Protein AF-X1PIJ5-F1 (afdb_monomer_lite)

InterPro domains:
  IPR001737 Ribosomal RNA adenine methyltransferase KsgA/Erm [PF00398] (12-56)
  IPR001737 Ribosomal RNA adenine methyltransferase KsgA/Erm [PS51689] (13-56)
  IPR001737 Ribosomal RNA adenine methyltransferase KsgA/Erm [PTHR11727] (6-55)
  IPR029063 S-adenosyl-L-methionine-dependent methyltransferase superfamily [G3DSA:3.40.50.150] (2-56)
  IPR029063 S-adenosyl-L-methionine-dependent methyltransferase superfamily [SSF53335] (7-55)

pLDDT: mean 95.1, std 1.65, range [86.94, 97.19]

Radius of gyration: 12.81 Å; chains: 1; bounding box: 32×22×31 Å

Secondary structure (DSSP, 8-state):
--THHHHHTT----GGGT------HHHHHHHHHHTT--TT-----S--TTTTTTT-

Structure (mmCIF, N/CA/C/O backbone):
data_AF-X1PIJ5-F1
#
_entry.id   AF-X1PIJ5-F1
#
loop_
_atom_site.group_PDB
_atom_site.id
_atom_site.type_symbol
_atom_site.label_atom_id
_atom_site.label_alt_id
_atom_site.label_comp_id
_atom_site.label_asym_id
_atom_site.label_entity_id
_atom_site.label_seq_id
_atom_site.pdbx_PDB_ins_code
_atom_site.Cartn_x
_atom_site.Cartn_y
_atom_site.Cartn_z
_atom_site.occupancy
_atom_site.B_iso_or_equiv
_atom_site.auth_seq_id
_atom_site.auth_comp_id
_atom_site.auth_asym_id
_atom_site.auth_atom_id
_atom_site.pdbx_PDB_model_num
ATOM 1 N N . MET A 1 1 ? 2.208 8.684 -3.131 1.00 86.94 1 MET A N 1
ATOM 2 C CA . MET A 1 1 ? 2.881 8.327 -4.402 1.00 86.94 1 MET A CA 1
ATOM 3 C C . MET A 1 1 ? 4.356 8.034 -4.144 1.00 86.94 1 MET A C 1
ATOM 5 O O . MET A 1 1 ? 5.037 8.938 -3.682 1.00 86.94 1 MET A O 1
ATOM 9 N N . ARG A 1 2 ? 4.829 6.803 -4.396 1.00 92.06 2 ARG A N 1
ATOM 10 C CA . ARG A 1 2 ? 6.197 6.321 -4.069 1.00 92.06 2 ARG A CA 1
ATOM 11 C C . ARG A 1 2 ? 7.036 5.921 -5.302 1.00 92.06 2 ARG A C 1
ATOM 13 O O . ARG A 1 2 ? 7.849 5.004 -5.241 1.00 92.06 2 ARG A O 1
ATOM 20 N N . LEU A 1 3 ? 6.805 6.551 -6.459 1.00 92.19 3 LEU A N 1
ATOM 21 C CA . LEU A 1 3 ? 7.464 6.176 -7.730 1.00 92.19 3 LEU A CA 1
ATOM 22 C C . LEU A 1 3 ? 8.976 6.432 -7.740 1.00 92.19 3 LEU A C 1
ATOM 24 O O . LEU A 1 3 ? 9.697 5.838 -8.540 1.00 92.19 3 LEU A O 1
ATOM 28 N N . ASP A 1 4 ? 9.463 7.292 -6.850 1.00 94.38 4 ASP A N 1
ATOM 29 C CA . ASP A 1 4 ? 10.883 7.543 -6.610 1.00 94.38 4 ASP A CA 1
ATOM 30 C C . ASP A 1 4 ? 11.653 6.259 -6.259 1.00 94.38 4 ASP A C 1
ATOM 32 O O . ASP A 1 4 ? 12.807 6.104 -6.667 1.00 94.38 4 ASP A O 1
ATOM 36 N N . LEU A 1 5 ? 10.996 5.293 -5.606 1.00 94.38 5 LEU A N 1
ATOM 37 C CA . LEU A 1 5 ? 11.599 4.008 -5.252 1.00 94.38 5 LEU A CA 1
ATOM 38 C C . LEU A 1 5 ? 12.025 3.195 -6.477 1.00 94.38 5 LEU A C 1
ATOM 40 O O . LEU A 1 5 ? 13.050 2.519 -6.429 1.00 94.38 5 LEU A O 1
ATOM 44 N N . LEU A 1 6 ? 11.291 3.294 -7.590 1.00 94.25 6 LEU A N 1
ATOM 45 C CA . LEU A 1 6 ? 11.655 2.613 -8.836 1.00 94.25 6 LEU A CA 1
ATOM 46 C C . LEU A 1 6 ? 13.024 3.088 -9.329 1.00 94.25 6 LEU A C 1
ATOM 48 O O . LEU A 1 6 ? 13.878 2.280 -9.685 1.00 94.25 6 LEU A O 1
ATOM 52 N N . LYS A 1 7 ? 13.260 4.406 -9.287 1.00 93.88 7 LYS A N 1
ATOM 53 C CA . LYS A 1 7 ? 14.547 4.997 -9.673 1.00 93.88 7 LYS A CA 1
ATOM 54 C C . LYS A 1 7 ? 15.638 4.641 -8.667 1.00 93.88 7 LYS A C 1
ATOM 56 O O . LYS A 1 7 ? 16.705 4.192 -9.078 1.00 93.88 7 LYS A O 1
ATOM 61 N N . LYS A 1 8 ? 15.354 4.794 -7.367 1.00 96.00 8 LYS A N 1
ATOM 62 C CA . LYS A 1 8 ? 16.307 4.527 -6.278 1.00 96.00 8 LYS A CA 1
ATOM 63 C C . LYS A 1 8 ? 16.866 3.107 -6.337 1.00 96.00 8 LYS A C 1
ATOM 65 O O . LYS A 1 8 ? 18.072 2.925 -6.220 1.00 96.00 8 LYS A O 1
ATOM 70 N N . TYR A 1 9 ? 16.002 2.119 -6.554 1.00 95.19 9 TYR A N 1
ATOM 71 C CA . TYR A 1 9 ? 16.393 0.709 -6.596 1.00 95.19 9 TYR A CA 1
ATOM 72 C C . TYR A 1 9 ? 16.668 0.192 -8.013 1.00 95.19 9 TYR A C 1
ATOM 74 O O . TYR A 1 9 ? 16.834 -1.010 -8.194 1.00 95.19 9 TYR A O 1
ATOM 82 N N . LYS A 1 10 ? 16.707 1.078 -9.024 1.00 95.00 10 LYS A N 1
ATOM 83 C CA . LYS A 1 10 ? 16.847 0.721 -10.450 1.00 95.00 10 LYS A CA 1
ATOM 84 C C . LYS A 1 10 ? 15.886 -0.403 -10.870 1.00 95.00 10 LYS A C 1
ATOM 86 O O . LYS A 1 10 ? 16.205 -1.235 -11.717 1.00 95.00 10 LYS A O 1
ATOM 91 N N . PHE A 1 11 ? 14.699 -0.415 -10.273 1.00 93.81 11 PHE A N 1
ATOM 92 C CA . PHE A 1 11 ? 13.688 -1.438 -10.473 1.00 93.81 11 PHE A CA 1
ATOM 93 C C . PHE A 1 11 ? 12.738 -1.029 -11.596 1.00 93.81 11 PHE A C 1
ATOM 95 O O . PHE A 1 11 ? 12.304 0.123 -11.682 1.00 93.81 11 PHE A O 1
ATOM 102 N N . ARG A 1 12 ? 12.383 -1.988 -12.453 1.00 94.19 12 ARG A N 1
ATOM 103 C CA . ARG A 1 12 ? 11.392 -1.804 -13.517 1.00 94.19 12 ARG A CA 1
ATOM 104 C C . ARG A 1 12 ? 10.201 -2.732 -13.267 1.00 94.19 12 ARG A C 1
ATOM 106 O O . ARG A 1 12 ? 10.435 -3.895 -12.946 1.00 94.19 12 ARG A O 1
ATOM 113 N N . PRO A 1 13 ? 8.952 -2.255 -13.437 1.00 94.50 13 PRO A N 1
ATOM 114 C CA . PRO A 1 13 ? 7.774 -3.101 -13.279 1.00 94.50 13 PRO A CA 1
ATOM 115 C C . PRO A 1 13 ? 7.849 -4.334 -14.187 1.00 94.50 13 PRO A C 1
ATOM 117 O O . PRO A 1 13 ? 8.107 -4.217 -15.389 1.00 94.50 13 PRO A O 1
ATOM 120 N N . ASN A 1 14 ? 7.607 -5.516 -13.623 1.00 95.31 14 ASN A N 1
ATOM 121 C CA . ASN A 1 14 ? 7.591 -6.762 -14.376 1.00 95.31 14 ASN A CA 1
ATOM 122 C C . ASN A 1 14 ? 6.189 -7.039 -14.940 1.00 95.31 14 ASN A C 1
ATOM 124 O O . ASN A 1 14 ? 5.279 -7.442 -14.211 1.00 95.31 14 ASN A O 1
ATOM 128 N N . LYS A 1 15 ? 6.032 -6.891 -16.263 1.00 95.00 15 LYS A N 1
ATOM 129 C CA . LYS A 1 15 ? 4.762 -7.154 -16.961 1.00 95.00 15 LYS A CA 1
ATOM 130 C C . LYS A 1 15 ? 4.280 -8.600 -16.831 1.00 95.00 15 LYS A C 1
ATOM 132 O O . LYS A 1 15 ? 3.076 -8.811 -16.754 1.00 95.00 15 LYS A O 1
ATOM 137 N N . ARG A 1 16 ? 5.185 -9.586 -16.761 1.00 97.12 16 ARG A N 1
ATOM 138 C CA . ARG A 1 16 ? 4.806 -11.004 -16.591 1.00 97.12 16 ARG A CA 1
ATOM 139 C C . ARG A 1 16 ? 4.160 -11.272 -15.233 1.00 97.12 16 ARG A C 1
ATOM 141 O O . ARG A 1 16 ? 3.396 -12.215 -15.106 1.00 97.12 16 ARG A O 1
ATOM 148 N N . MET A 1 17 ? 4.450 -10.429 -14.243 1.00 94.12 17 MET A N 1
ATOM 149 C CA . MET A 1 17 ? 3.846 -10.480 -12.910 1.00 94.12 17 MET A CA 1
ATOM 150 C C . MET A 1 17 ? 2.665 -9.508 -12.758 1.00 94.12 17 MET A C 1
ATOM 152 O O . MET A 1 17 ? 2.199 -9.292 -11.645 1.00 9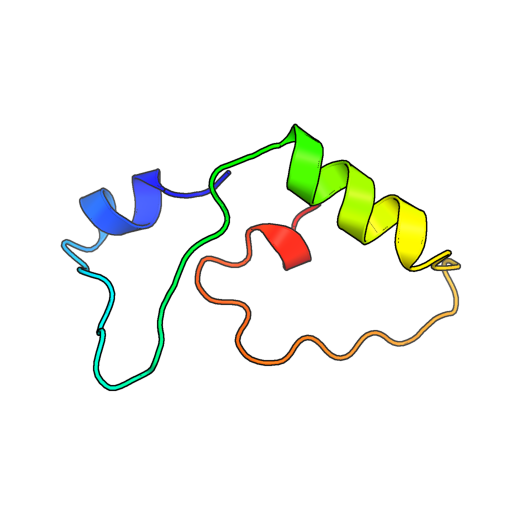4.12 17 MET A O 1
ATOM 156 N N . GLY A 1 18 ? 2.215 -8.860 -13.841 1.00 95.50 18 GLY A N 1
ATOM 157 C CA . GLY A 1 18 ? 1.089 -7.922 -13.805 1.00 95.50 18 GLY A CA 1
ATOM 158 C C . GLY A 1 18 ? 1.340 -6.635 -13.007 1.00 95.50 18 GLY A C 1
ATOM 159 O O . GLY A 1 18 ? 0.385 -5.955 -12.636 1.00 95.50 18 GLY A O 1
ATOM 160 N N . GLN A 1 19 ? 2.598 -6.275 -12.732 1.00 96.69 19 GLN A N 1
ATOM 161 C CA . GLN A 1 19 ? 2.915 -5.116 -11.895 1.00 96.69 19 GLN A CA 1
ATOM 162 C C . GLN A 1 19 ? 2.549 -3.795 -12.585 1.00 96.69 19 GLN A C 1
ATOM 164 O O . GLN A 1 19 ? 3.255 -3.327 -13.479 1.00 96.69 19 GLN A O 1
ATOM 169 N N . ASN A 1 20 ? 1.474 -3.170 -12.108 1.00 94.75 20 ASN A N 1
ATOM 170 C CA . ASN A 1 20 ? 1.048 -1.821 -12.463 1.00 94.75 20 ASN A CA 1
ATOM 171 C C . ASN A 1 20 ? 0.954 -1.000 -11.177 1.00 94.75 20 ASN A C 1
ATOM 173 O O . ASN A 1 20 ? 0.282 -1.401 -10.231 1.00 94.75 20 ASN A O 1
ATOM 177 N N . PHE A 1 21 ? 1.643 0.137 -11.121 1.00 95.38 21 PHE A N 1
ATOM 178 C CA . PHE A 1 21 ? 1.691 0.949 -9.908 1.00 95.38 21 PHE A CA 1
ATOM 179 C C . PHE A 1 21 ? 0.719 2.119 -10.000 1.00 95.38 21 PHE A C 1
ATOM 181 O O . PHE A 1 21 ? 0.689 2.834 -10.999 1.00 95.38 21 PHE A O 1
ATOM 188 N N . LEU A 1 22 ? -0.055 2.332 -8.937 1.00 94.44 22 LEU A N 1
ATOM 189 C CA . LEU A 1 22 ? -0.987 3.447 -8.846 1.00 94.44 22 LEU A CA 1
ATOM 190 C C . LEU A 1 22 ? -0.232 4.781 -8.893 1.00 94.44 22 LEU A C 1
ATOM 192 O O . LEU A 1 22 ? 0.626 5.021 -8.045 1.00 94.44 22 LEU A O 1
ATOM 196 N N . VAL A 1 23 ? -0.566 5.637 -9.871 1.00 94.25 23 VAL A N 1
ATOM 197 C CA . VAL A 1 23 ? 0.093 6.941 -10.102 1.00 94.25 23 VAL A CA 1
ATOM 198 C C . VAL A 1 23 ? -0.735 8.178 -9.752 1.00 94.25 23 VAL A C 1
ATOM 200 O O . VAL A 1 23 ? -0.206 9.288 -9.702 1.00 94.25 23 VAL A O 1
ATOM 203 N N . SER A 1 24 ? -2.028 8.000 -9.477 1.00 95.69 24 SER A N 1
ATOM 204 C CA . SER A 1 24 ? -2.965 9.102 -9.254 1.00 95.69 24 SER A CA 1
ATOM 205 C C . SER A 1 24 ? -3.410 9.183 -7.799 1.00 95.69 24 SER A C 1
ATOM 207 O O . SER A 1 24 ? -4.060 8.272 -7.287 1.00 95.69 24 SER A O 1
ATOM 209 N N . LYS A 1 25 ? -3.140 10.326 -7.154 1.00 94.94 25 LYS A N 1
ATOM 210 C CA . LYS A 1 25 ? -3.649 10.631 -5.805 1.00 94.94 25 LYS A CA 1
ATOM 211 C C . LYS A 1 25 ? -5.179 10.711 -5.759 1.00 94.94 25 LYS A C 1
ATOM 213 O O . LYS A 1 25 ? -5.774 10.378 -4.744 1.00 94.94 25 LYS A O 1
ATOM 218 N N . ILE A 1 26 ? -5.819 11.152 -6.845 1.00 97.19 26 ILE A N 1
ATOM 219 C CA . ILE A 1 26 ? -7.284 11.261 -6.907 1.00 97.19 26 ILE A CA 1
ATOM 220 C C . ILE A 1 26 ? -7.909 9.865 -6.876 1.00 97.19 26 ILE A C 1
ATOM 222 O O . ILE A 1 26 ? -8.864 9.636 -6.140 1.00 97.19 26 ILE A O 1
ATOM 226 N N . VAL A 1 27 ? -7.355 8.926 -7.648 1.00 96.75 27 VAL A N 1
ATOM 227 C CA . VAL A 1 27 ? -7.824 7.534 -7.655 1.00 96.75 27 VAL A CA 1
ATOM 228 C C . VAL A 1 27 ? -7.541 6.868 -6.309 1.00 96.75 27 VAL A C 1
ATOM 230 O O . VAL A 1 27 ? -8.433 6.228 -5.769 1.00 96.75 27 VAL A O 1
ATOM 233 N N . LEU A 1 28 ? -6.358 7.093 -5.727 1.00 95.94 28 LEU A N 1
ATOM 234 C CA . LEU A 1 28 ? -5.999 6.592 -4.397 1.00 95.94 28 LEU A CA 1
ATOM 235 C C . LEU A 1 28 ? -7.033 6.984 -3.331 1.00 95.94 28 LEU A C 1
ATOM 237 O O . LEU A 1 28 ? -7.598 6.117 -2.674 1.00 95.94 28 LEU A O 1
ATOM 241 N N . LYS A 1 29 ? -7.369 8.276 -3.240 1.00 95.56 29 LYS A N 1
ATOM 242 C CA . LYS A 1 29 ? -8.389 8.763 -2.299 1.00 95.56 29 LYS A CA 1
ATOM 243 C C . LYS A 1 29 ? -9.775 8.180 -2.561 1.00 95.56 29 LYS A C 1
ATOM 245 O O . LYS A 1 29 ? -10.521 7.941 -1.619 1.00 95.56 29 LYS A O 1
ATOM 250 N N . LYS A 1 30 ? -10.138 7.961 -3.829 1.00 97.06 30 LYS A N 1
ATOM 251 C CA . LYS A 1 30 ? -11.411 7.318 -4.185 1.00 97.06 30 LYS A CA 1
ATOM 252 C C . LYS A 1 30 ? -11.462 5.864 -3.720 1.00 97.06 30 LYS A C 1
ATOM 254 O O . LYS A 1 30 ? -12.505 5.459 -3.228 1.00 97.06 30 LYS A O 1
ATOM 259 N N . ILE A 1 31 ? -10.359 5.121 -3.840 1.00 96.25 31 ILE A N 1
ATOM 260 C CA . ILE A 1 31 ? -10.258 3.740 -3.348 1.00 96.25 31 ILE A CA 1
ATOM 261 C C . ILE A 1 31 ? -10.460 3.717 -1.831 1.00 96.25 31 ILE A C 1
ATOM 263 O O . ILE A 1 31 ? -11.395 3.076 -1.372 1.00 96.25 31 ILE A O 1
ATOM 267 N N . VAL A 1 32 ? -9.669 4.487 -1.073 1.00 94.94 32 VAL A N 1
ATOM 268 C CA . VAL A 1 32 ? -9.760 4.531 0.402 1.00 94.94 32 VAL A CA 1
ATOM 269 C C . VAL A 1 32 ? -11.144 4.983 0.878 1.00 94.94 32 VAL A C 1
ATOM 271 O O . VAL A 1 32 ? -11.699 4.441 1.828 1.00 94.94 32 VAL A O 1
ATOM 274 N N . LYS A 1 33 ? -11.757 5.958 0.198 1.00 95.81 33 LYS A N 1
ATOM 275 C CA . LYS A 1 33 ? -13.121 6.386 0.535 1.00 95.81 33 LYS A CA 1
ATOM 276 C C . LYS A 1 33 ? -14.161 5.299 0.247 1.00 95.81 33 LYS A C 1
ATOM 278 O O . LYS A 1 33 ? -15.140 5.200 0.974 1.00 95.81 33 LYS A O 1
ATOM 283 N N . ALA A 1 34 ? -13.979 4.517 -0.814 1.00 97.06 34 ALA A N 1
ATOM 284 C CA . ALA A 1 34 ? -14.914 3.462 -1.192 1.00 97.06 34 ALA A CA 1
ATOM 285 C C . ALA A 1 34 ? -14.844 2.235 -0.271 1.00 97.06 34 ALA A C 1
ATOM 287 O O . ALA A 1 34 ? -15.801 1.469 -0.233 1.00 97.06 34 ALA A O 1
ATOM 288 N N . THR A 1 35 ? -13.740 2.043 0.457 1.00 94.88 35 THR A N 1
ATOM 289 C CA . THR A 1 35 ? -13.582 0.910 1.380 1.00 94.88 35 THR A CA 1
ATOM 290 C C . THR A 1 35 ? -14.300 1.098 2.718 1.00 94.88 35 THR A C 1
ATOM 292 O O . THR A 1 35 ? -14.431 0.118 3.436 1.00 94.88 35 THR A O 1
ATOM 295 N N . ASP A 1 36 ? -14.746 2.321 3.050 1.00 95.31 36 ASP A N 1
ATOM 296 C CA . ASP A 1 36 ? -15.469 2.666 4.295 1.00 95.31 36 ASP A CA 1
ATOM 297 C C . ASP A 1 36 ? -14.846 2.056 5.570 1.00 95.31 36 ASP A C 1
ATOM 299 O O . ASP A 1 36 ? -15.530 1.522 6.443 1.00 95.31 36 ASP A O 1
ATOM 303 N N . LEU A 1 37 ? -13.510 2.100 5.643 1.00 94.75 37 LEU A N 1
ATOM 304 C CA . LEU A 1 37 ? -12.742 1.448 6.700 1.00 94.75 37 LEU A CA 1
ATOM 305 C C . LEU A 1 37 ? -12.942 2.137 8.047 1.00 94.75 37 LEU A C 1
ATOM 307 O O . LEU A 1 37 ? -12.896 3.365 8.164 1.00 94.75 37 LEU A O 1
ATOM 311 N N . LYS A 1 38 ? -13.062 1.320 9.087 1.00 96.44 38 LYS A N 1
ATOM 312 C CA . LYS A 1 38 ? -13.108 1.727 10.489 1.00 96.44 38 LYS A CA 1
ATOM 313 C C . LYS A 1 38 ? -11.780 1.399 11.174 1.00 96.44 38 LYS A C 1
ATOM 315 O O . LYS A 1 38 ? -11.097 0.459 10.776 1.00 96.44 38 LYS A O 1
ATOM 320 N N . PRO A 1 39 ? -11.420 2.102 12.263 1.00 94.75 39 PRO A N 1
ATOM 321 C CA . PRO A 1 39 ? -10.171 1.839 12.986 1.00 94.75 39 PRO A CA 1
ATOM 322 C C . PRO A 1 39 ? -10.024 0.412 13.538 1.00 94.75 39 PRO A C 1
ATOM 324 O O . PRO A 1 39 ? -8.915 -0.016 13.833 1.00 94.75 39 PRO A O 1
ATOM 327 N N . SER A 1 40 ? -11.135 -0.308 13.713 1.00 97.00 40 SER A N 1
ATOM 328 C CA . SER A 1 40 ? -11.165 -1.697 14.179 1.00 97.00 40 SER A CA 1
ATOM 329 C C . SER A 1 40 ? -11.008 -2.732 13.064 1.00 97.00 40 SER A C 1
ATOM 331 O O . SER A 1 40 ? -10.913 -3.922 13.362 1.00 97.00 40 SER A O 1
ATOM 333 N N . ASP A 1 41 ? -11.049 -2.314 11.800 1.00 96.81 41 ASP A N 1
ATOM 334 C CA . ASP A 1 41 ? -11.042 -3.245 10.680 1.00 96.81 41 ASP A CA 1
ATOM 335 C C . ASP A 1 41 ? -9.643 -3.819 10.460 1.00 96.81 41 ASP A C 1
ATOM 337 O O . ASP A 1 41 ? -8.627 -3.126 10.530 1.00 96.81 41 ASP A O 1
ATOM 341 N N . ILE A 1 42 ? -9.597 -5.112 10.149 1.00 96.56 42 ILE A N 1
ATOM 342 C CA . ILE A 1 42 ? -8.372 -5.796 9.743 1.00 96.56 42 ILE A CA 1
ATOM 343 C C . ILE A 1 42 ? -8.336 -5.804 8.217 1.00 96.56 42 ILE A C 1
ATOM 345 O O . ILE A 1 42 ? -9.218 -6.368 7.570 1.00 96.56 42 ILE A O 1
ATOM 349 N N . VAL A 1 43 ? -7.303 -5.193 7.639 1.00 96.06 43 VAL A N 1
ATOM 350 C CA . VAL A 1 43 ? -7.156 -5.050 6.185 1.00 96.06 43 VAL A CA 1
ATOM 351 C C . VAL A 1 43 ? -6.103 -6.021 5.659 1.00 96.06 43 VAL A C 1
ATOM 353 O O . VAL A 1 43 ? -4.973 -6.051 6.143 1.00 96.06 43 VAL A O 1
ATOM 356 N N . LEU A 1 44 ? -6.462 -6.780 4.621 1.00 96.56 44 LEU A N 1
ATOM 357 C CA . LEU A 1 44 ? -5.526 -7.574 3.828 1.00 96.56 44 LEU A CA 1
ATOM 358 C C . LEU A 1 44 ? -5.316 -6.907 2.467 1.00 96.56 44 LEU A C 1
ATOM 360 O O . LEU A 1 44 ? -6.231 -6.850 1.648 1.00 96.56 44 LEU A O 1
ATOM 364 N N . GLU A 1 45 ? -4.094 -6.452 2.201 1.00 96.50 45 GLU A N 1
ATOM 365 C CA . GLU A 1 45 ? -3.697 -5.944 0.887 1.00 96.50 45 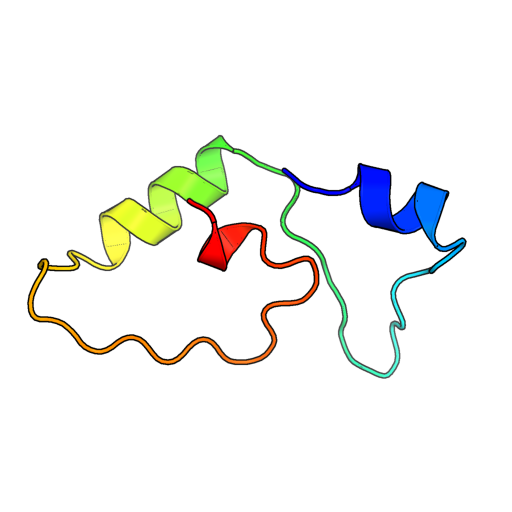GLU A CA 1
ATOM 366 C C . GLU A 1 45 ? -2.894 -7.006 0.127 1.00 96.50 45 GLU A C 1
ATOM 368 O O . GLU A 1 45 ? -1.822 -7.433 0.561 1.00 96.50 45 GLU A O 1
ATOM 373 N N . VAL A 1 46 ? -3.396 -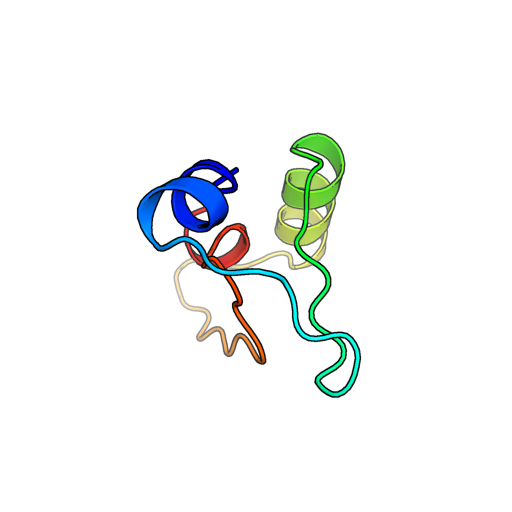7.423 -1.037 1.00 96.19 46 VAL A N 1
ATOM 374 C CA . VAL A 1 46 ? -2.696 -8.361 -1.924 1.00 96.19 46 VAL A CA 1
ATOM 375 C C . VAL A 1 46 ? -1.984 -7.584 -3.025 1.00 96.19 46 VAL A C 1
ATOM 377 O O . VAL A 1 46 ? -2.596 -6.805 -3.749 1.00 96.19 46 VAL A O 1
ATOM 380 N N . GLY A 1 47 ? -0.680 -7.823 -3.177 1.00 95.62 47 GLY A N 1
ATOM 381 C CA . GLY A 1 47 ? 0.141 -7.149 -4.184 1.00 95.62 47 GLY A CA 1
ATOM 382 C C . GLY A 1 47 ? 0.360 -5.652 -3.909 1.00 95.62 47 GLY A C 1
ATOM 383 O O . GLY A 1 47 ? 0.127 -4.845 -4.807 1.00 95.62 47 GLY A O 1
ATOM 384 N N . PRO A 1 48 ? 0.876 -5.259 -2.727 1.00 95.88 48 PRO A N 1
ATOM 385 C CA . PRO A 1 48 ? 1.001 -3.847 -2.332 1.00 95.88 48 PRO A CA 1
ATOM 386 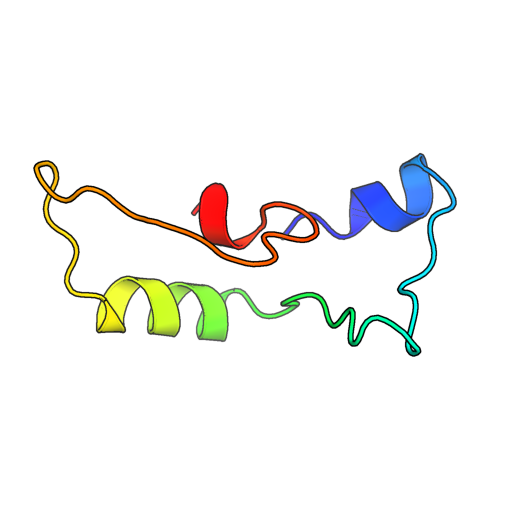C C . PRO A 1 48 ? 1.963 -3.036 -3.217 1.00 95.88 48 PRO A C 1
ATOM 388 O O . PRO A 1 48 ? 1.970 -1.800 -3.216 1.00 95.88 48 PRO A O 1
ATOM 391 N N . GLY A 1 49 ? 2.814 -3.716 -3.991 1.00 94.75 49 GLY A N 1
ATOM 392 C CA . GLY A 1 49 ? 3.742 -3.085 -4.917 1.00 94.75 49 GLY A CA 1
ATOM 393 C C . GLY A 1 49 ? 4.700 -2.133 -4.200 1.00 94.75 49 GLY A C 1
ATOM 394 O O . GLY A 1 49 ? 5.501 -2.553 -3.375 1.00 94.75 49 GLY A O 1
ATOM 395 N N . LEU A 1 50 ? 4.612 -0.836 -4.505 1.00 95.12 50 LEU A N 1
ATOM 396 C CA . LEU A 1 50 ? 5.416 0.207 -3.846 1.00 95.12 50 LEU A CA 1
ATOM 397 C C . LEU A 1 50 ? 4.863 0.637 -2.471 1.00 95.12 50 LEU A C 1
ATOM 399 O O . LEU A 1 50 ? 5.358 1.613 -1.900 1.00 95.12 50 LEU A O 1
ATOM 403 N N . GLY A 1 51 ? 3.801 -0.013 -1.981 1.00 95.25 51 GLY A N 1
ATOM 404 C CA . GLY A 1 51 ? 3.106 0.327 -0.737 1.00 95.25 51 GLY A CA 1
ATOM 405 C C . GLY A 1 51 ? 2.461 1.711 -0.782 1.00 95.25 51 GLY A C 1
ATOM 406 O O . GLY A 1 51 ? 2.491 2.452 0.198 1.00 95.25 51 GLY A O 1
ATOM 407 N N . THR A 1 52 ? 1.988 2.140 -1.961 1.00 95.94 52 THR A N 1
ATOM 408 C CA . THR A 1 52 ? 1.366 3.469 -2.105 1.00 95.94 52 THR A CA 1
ATOM 409 C C . THR A 1 52 ? -0.032 3.503 -1.501 1.00 95.94 52 THR A C 1
ATOM 411 O O . THR A 1 52 ? -0.368 4.532 -0.930 1.00 95.94 52 THR A O 1
ATOM 414 N N . LEU A 1 53 ? -0.803 2.416 -1.614 1.00 94.81 53 LEU A N 1
ATOM 415 C CA . LEU A 1 53 ? -2.109 2.299 -0.967 1.00 94.81 53 LEU A CA 1
ATOM 416 C C . LEU A 1 53 ? -1.946 2.024 0.531 1.00 94.81 53 LEU A C 1
ATOM 418 O O . LEU A 1 53 ? -2.520 2.751 1.321 1.00 94.81 53 LEU A O 1
ATOM 422 N N . THR A 1 54 ? -1.053 1.106 0.913 1.00 95.00 54 THR A N 1
ATOM 423 C CA . THR A 1 54 ? -0.723 0.801 2.320 1.00 95.00 54 THR A CA 1
ATOM 424 C C . THR A 1 54 ? -0.363 2.024 3.175 1.00 95.00 54 THR A C 1
ATOM 426 O O . THR A 1 54 ? -0.523 1.995 4.389 1.00 95.00 54 THR A O 1
ATOM 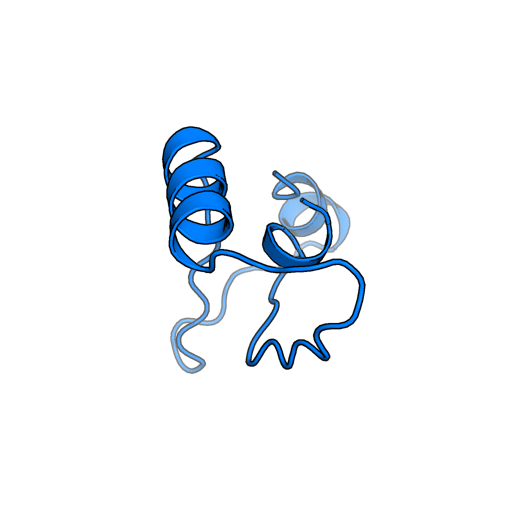429 N N . LYS A 1 55 ? 0.220 3.069 2.571 1.00 93.19 55 LYS A N 1
ATOM 430 C CA . LYS A 1 55 ? 0.675 4.271 3.289 1.00 93.19 55 LYS A CA 1
ATOM 431 C C . LYS A 1 55 ? -0.415 5.343 3.442 1.00 93.19 55 LYS A C 1
ATOM 433 O O . LYS A 1 55 ? -0.233 6.227 4.277 1.00 93.19 55 LYS A O 1
ATOM 438 N N . GLU A 1 56 ? -1.426 5.347 2.576 1.00 91.56 56 GLU A N 1
ATOM 439 C CA . GLU A 1 56 ? -2.477 6.379 2.581 1.00 91.56 56 GLU A CA 1
ATOM 440 C C . GLU A 1 56 ? -3.463 6.146 3.724 1.00 91.56 56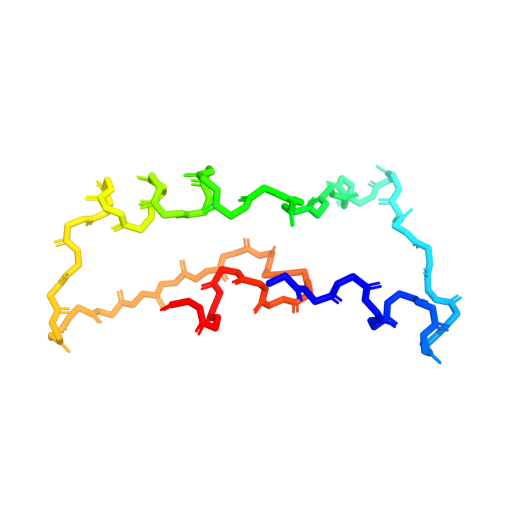 GLU A C 1
ATOM 442 O O . GLU A 1 56 ? -3.759 7.146 4.414 1.00 91.56 56 GLU A O 1
#

Organism: NCBI:txid412755

Foldseek 3Di:
DQCVVCVVVVHDADVVVVDDDDDDPVVLVVVVVVVVDDPPDDDDDDCCPSVPSVVD

Sequence (56 aa):
MRLDLLKKYKFRPNKRMGQNFLVSKIVLKKIVKATDLKPSDIVLEVGPGLGTLTKE